Protein AF-A0A1T4NIC3-F1 (afdb_monomer)

Nearest PDB structures (foldseek):
  3na7-assembly1_A  TM=5.986E-01  e=5.121E-01  Helicobacter pylori NCTC 11638
  4ilo-assembly1_A  TM=6.926E-01  e=1.834E+00  Chlamydia trachomatis L2/434/Bu
  4mu6-assembly1_A  TM=3.621E-01  e=1.541E+00  Legionella pneumophila subsp. pneumophila str. Philadelphia 1
  6ixe-assembly1_A  TM=3.090E-01  e=1.088E+00  Homo sapiens

Mean predicted aligned error: 3.63 Å

Sequence (107 aa):
MSEIQQLYDKGHYRATLDSIMALRKDYPEAVKARKAALKIWQNASLHMAQSDVATTDSTLQATLATLQTTQDLRTKNLLRVRCDSLKARYEAMCGVVRMIHYRQQHP

Foldseek 3Di:
DVVLVVCLVVLVLVVSLVVLVCCCVVPVVPVVVNVVSVVSNLVSQLVVLVVQLVVLVVVLVVLVVVLVPDPDPVVNVVSVVVNVVSVVSNVVSVVSNVVSVVVVVVD

Secondary structure (DSSP, 8-state):
-HHHHHHHHTT-HHHHHHHHHHHHHH-TT-HHHHHHHHHHHHHHHHHHHHHHHHHHHHHHHHHHHHHHH---HHHHHHHHHHHHHHHHHHHHHHHHHHHHHHHHH--

Solvent-accessible surface area (backbone atoms only — not comparable to full-atom values): 5741 Å² total; per-residue (Å²): 111,73,64,46,50,53,31,44,76,71,64,38,35,68,63,23,46,53,51,50,50,48,47,54,68,79,40,67,86,44,54,71,60,52,56,57,47,47,57,52,44,53,51,37,52,43,53,53,34,50,51,50,32,54,54,36,48,55,52,35,53,56,48,53,56,52,44,72,74,50,78,55,64,69,61,37,53,54,45,49,56,51,44,53,54,33,51,54,51,34,55,51,33,52,49,50,44,52,50,52,52,52,45,69,75,59,118

Structure (mmCIF, N/CA/C/O backbone):
data_AF-A0A1T4NIC3-F1
#
_entry.id   AF-A0A1T4NIC3-F1
#
loop_
_atom_site.group_PDB
_atom_site.id
_atom_site.type_symbol
_atom_site.label_atom_id
_atom_site.label_alt_id
_atom_site.label_comp_id
_atom_site.label_asym_id
_atom_site.label_entity_id
_atom_site.label_seq_id
_atom_site.pdbx_PDB_ins_code
_atom_site.Cartn_x
_atom_site.Cartn_y
_atom_site.Cartn_z
_atom_site.occupancy
_atom_s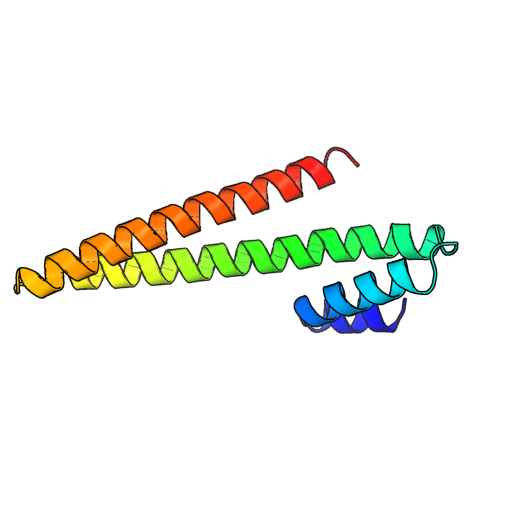ite.B_iso_or_equiv
_atom_site.auth_seq_id
_atom_site.auth_comp_id
_atom_site.auth_asym_id
_atom_site.auth_atom_id
_atom_site.pdbx_PDB_model_num
ATOM 1 N N . MET A 1 1 ? 12.592 -6.318 -19.168 1.00 76.25 1 MET A N 1
ATOM 2 C CA . MET A 1 1 ? 11.251 -5.724 -19.402 1.00 76.25 1 MET A CA 1
ATOM 3 C C . MET A 1 1 ? 10.139 -6.766 -19.418 1.00 76.25 1 MET A C 1
ATOM 5 O O . MET A 1 1 ? 9.180 -6.559 -18.693 1.00 76.25 1 MET A O 1
ATOM 9 N N . SER A 1 2 ? 10.260 -7.876 -20.164 1.00 83.62 2 SER A N 1
ATOM 10 C CA . SER A 1 2 ? 9.227 -8.936 -20.195 1.00 83.62 2 SER A CA 1
ATOM 11 C C . SER A 1 2 ? 8.874 -9.490 -18.807 1.00 83.62 2 SER A C 1
ATOM 13 O O . SER A 1 2 ? 7.703 -9.635 -18.486 1.00 83.62 2 SER A O 1
ATOM 15 N N . GLU A 1 3 ? 9.873 -9.747 -17.962 1.00 91.50 3 GLU A N 1
ATOM 16 C CA . GLU A 1 3 ? 9.666 -10.283 -16.608 1.00 91.50 3 GLU A CA 1
ATOM 17 C C . GLU A 1 3 ? 8.898 -9.320 -15.687 1.00 91.50 3 GLU A C 1
ATOM 19 O O . GLU A 1 3 ? 7.942 -9.723 -15.035 1.00 91.50 3 GLU A O 1
ATOM 24 N N . ILE A 1 4 ? 9.258 -8.030 -15.694 1.00 92.75 4 ILE A N 1
ATOM 25 C CA . ILE A 1 4 ? 8.574 -6.984 -14.911 1.00 92.75 4 ILE A CA 1
ATOM 26 C C . ILE A 1 4 ? 7.085 -6.928 -15.274 1.00 92.75 4 ILE A C 1
ATOM 28 O O . ILE A 1 4 ? 6.242 -6.836 -14.386 1.00 92.75 4 ILE A O 1
ATOM 32 N N . GLN A 1 5 ? 6.760 -7.011 -16.567 1.00 93.19 5 GLN A N 1
ATOM 33 C CA . GLN A 1 5 ? 5.371 -7.009 -17.024 1.00 93.19 5 GLN A CA 1
ATOM 34 C C . GLN A 1 5 ? 4.628 -8.269 -16.559 1.00 93.19 5 GLN A C 1
ATOM 36 O O . GLN A 1 5 ? 3.540 -8.166 -16.011 1.00 93.19 5 GLN A O 1
ATOM 41 N N . GLN A 1 6 ? 5.242 -9.448 -16.685 1.00 95.94 6 GLN A N 1
ATOM 42 C CA . GLN A 1 6 ? 4.634 -10.702 -16.231 1.00 95.94 6 GLN A CA 1
ATOM 43 C C . GLN A 1 6 ? 4.377 -10.724 -14.719 1.00 95.94 6 GLN A C 1
ATOM 45 O O . GLN A 1 6 ? 3.341 -11.221 -14.284 1.00 95.94 6 GLN A O 1
ATOM 50 N N . LEU A 1 7 ? 5.307 -10.207 -13.908 1.00 95.50 7 LEU A N 1
ATOM 51 C CA . LEU A 1 7 ? 5.122 -10.089 -12.458 1.00 95.50 7 LEU A CA 1
ATOM 52 C C . LEU A 1 7 ? 3.975 -9.132 -12.122 1.00 95.50 7 LEU A C 1
ATOM 54 O O . LEU A 1 7 ? 3.164 -9.437 -11.246 1.00 95.50 7 LEU A O 1
ATOM 58 N N . TYR A 1 8 ? 3.887 -8.015 -12.846 1.00 96.00 8 TYR A N 1
ATOM 59 C CA . TYR A 1 8 ? 2.814 -7.043 -12.689 1.00 96.00 8 TYR A CA 1
ATOM 60 C C . TYR A 1 8 ? 1.447 -7.641 -13.036 1.00 96.00 8 TYR A C 1
ATOM 62 O O . TYR A 1 8 ? 0.523 -7.549 -12.232 1.00 96.00 8 TYR A O 1
ATOM 70 N N . ASP A 1 9 ? 1.336 -8.309 -14.185 1.00 94.69 9 ASP A N 1
ATOM 71 C CA . ASP A 1 9 ? 0.083 -8.903 -14.667 1.00 94.69 9 ASP A CA 1
ATOM 72 C C . ASP A 1 9 ? -0.407 -10.034 -13.744 1.00 94.69 9 ASP A C 1
ATOM 74 O O . ASP A 1 9 ? -1.608 -10.238 -13.581 1.00 94.69 9 ASP A O 1
ATOM 78 N N . LYS A 1 10 ? 0.518 -10.739 -13.077 1.00 95.75 10 LYS A N 1
ATOM 79 C CA . LYS A 1 10 ? 0.213 -11.739 -12.038 1.00 95.75 10 LYS A CA 1
ATOM 80 C C . LYS A 1 10 ? -0.172 -11.126 -10.683 1.00 95.75 10 LYS A C 1
ATOM 82 O O . LYS A 1 10 ? -0.451 -11.862 -9.740 1.00 95.75 10 LYS A O 1
ATOM 87 N N . GLY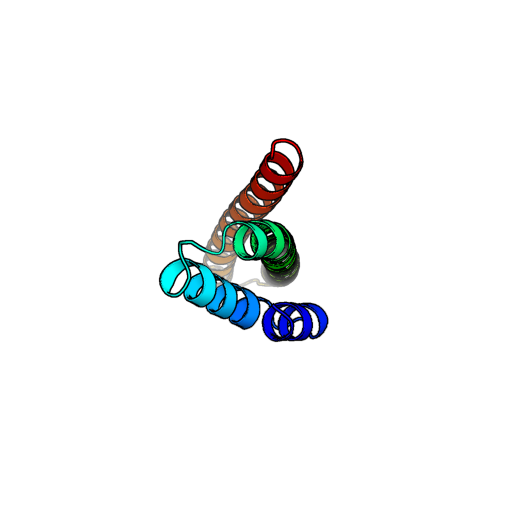 A 1 11 ? -0.150 -9.799 -10.547 1.00 93.94 11 GLY A N 1
ATOM 88 C CA . GLY A 1 11 ? -0.432 -9.098 -9.292 1.00 93.94 11 GLY A CA 1
ATOM 89 C C . GLY A 1 11 ? 0.686 -9.198 -8.248 1.00 93.94 11 GLY A C 1
ATOM 90 O O . GLY A 1 11 ? 0.492 -8.831 -7.089 1.00 93.94 11 GLY A O 1
ATOM 91 N N . HIS A 1 12 ? 1.881 -9.669 -8.621 1.00 96.31 12 HIS A N 1
ATOM 92 C CA . HIS A 1 12 ? 3.040 -9.745 -7.730 1.00 96.31 12 HIS A CA 1
ATOM 93 C C . HIS A 1 12 ? 3.727 -8.378 -7.617 1.00 96.31 12 HIS A C 1
ATOM 95 O O . HIS A 1 12 ? 4.890 -8.195 -7.987 1.00 96.31 12 HIS A O 1
ATOM 101 N N . TYR A 1 13 ? 2.994 -7.389 -7.102 1.00 96.38 13 TYR A N 1
ATOM 102 C CA . TYR A 1 13 ? 3.408 -5.986 -7.118 1.00 96.38 13 TYR A CA 1
ATOM 103 C C . TYR A 1 13 ? 4.716 -5.735 -6.365 1.00 96.38 13 TYR A C 1
ATOM 105 O O . TYR A 1 13 ? 5.563 -5.004 -6.865 1.00 96.38 13 TYR A O 1
ATOM 113 N N . ARG A 1 14 ? 4.952 -6.391 -5.222 1.00 95.06 14 ARG A N 1
ATOM 114 C CA . ARG A 1 14 ? 6.208 -6.225 -4.471 1.00 95.06 14 ARG A CA 1
ATOM 115 C C . ARG A 1 14 ? 7.427 -6.712 -5.259 1.00 95.06 14 ARG A C 1
ATOM 117 O O . ARG A 1 14 ? 8.366 -5.947 -5.442 1.00 95.06 14 ARG A O 1
ATOM 124 N N . ALA A 1 15 ? 7.350 -7.920 -5.819 1.00 95.94 15 ALA A N 1
ATOM 125 C CA . ALA A 1 15 ? 8.396 -8.456 -6.690 1.00 95.94 15 ALA A CA 1
ATOM 126 C C . ALA A 1 15 ? 8.592 -7.584 -7.943 1.00 95.94 15 ALA A C 1
ATOM 128 O O . ALA A 1 15 ? 9.717 -7.349 -8.364 1.00 95.94 15 ALA A O 1
ATOM 129 N N . THR A 1 16 ? 7.505 -7.032 -8.495 1.00 97.19 16 THR A N 1
ATOM 130 C CA . THR A 1 16 ? 7.568 -6.074 -9.610 1.00 97.19 16 THR A CA 1
ATOM 131 C C . THR A 1 16 ? 8.407 -4.845 -9.246 1.00 97.19 16 THR A C 1
ATOM 133 O O . THR A 1 16 ? 9.261 -4.435 -10.033 1.00 97.19 16 THR A O 1
ATOM 136 N N . LEU A 1 17 ? 8.193 -4.255 -8.062 1.00 96.62 17 LEU A N 1
ATOM 137 C CA . LEU A 1 17 ? 8.975 -3.108 -7.588 1.00 96.62 17 LEU A CA 1
ATOM 138 C C . LEU A 1 17 ? 10.451 -3.483 -7.400 1.00 96.62 17 LEU A C 1
ATOM 140 O O . LEU A 1 17 ? 11.317 -2.766 -7.901 1.00 96.62 17 LEU A O 1
ATOM 144 N N . ASP A 1 18 ? 10.738 -4.624 -6.774 1.00 97.00 18 ASP A N 1
ATOM 145 C CA . ASP A 1 18 ? 12.110 -5.102 -6.560 1.00 97.00 18 ASP A CA 1
ATOM 146 C C . ASP A 1 18 ? 12.856 -5.294 -7.896 1.00 97.00 18 ASP A C 1
ATOM 148 O O . ASP A 1 18 ? 13.970 -4.790 -8.075 1.00 97.00 18 ASP A O 1
ATOM 152 N N . SER A 1 19 ? 12.211 -5.910 -8.894 1.00 95.94 19 SER A N 1
ATOM 153 C CA . SER A 1 19 ? 12.772 -6.066 -10.244 1.00 95.94 19 SER A CA 1
ATOM 154 C C . SER A 1 19 ? 13.018 -4.724 -10.946 1.00 95.94 19 SER A C 1
ATOM 156 O O . SER A 1 19 ? 14.000 -4.569 -11.675 1.00 95.94 19 SE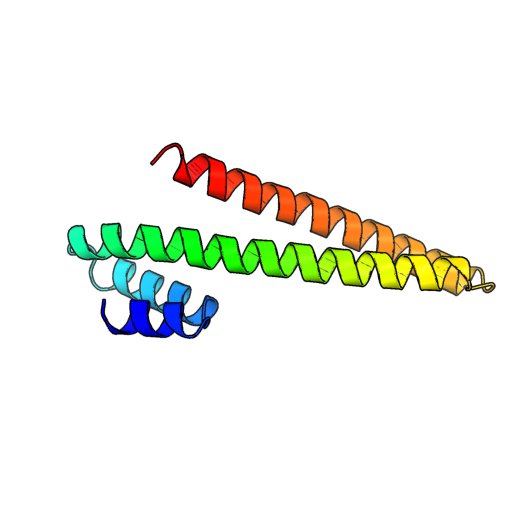R A O 1
ATOM 158 N N . ILE A 1 20 ? 12.160 -3.719 -10.735 1.00 95.88 20 ILE A N 1
ATOM 159 C CA . ILE A 1 20 ? 12.379 -2.374 -11.291 1.00 95.88 20 ILE A CA 1
ATOM 160 C C . ILE A 1 20 ? 13.524 -1.651 -10.561 1.00 95.88 20 ILE A C 1
ATOM 162 O O . ILE A 1 20 ? 14.265 -0.898 -11.201 1.00 95.88 20 ILE A O 1
ATOM 166 N N . MET A 1 21 ? 13.706 -1.863 -9.251 1.00 95.81 21 MET A N 1
ATOM 167 C CA . MET A 1 21 ? 14.864 -1.328 -8.521 1.00 95.81 21 MET A CA 1
ATOM 168 C C . MET A 1 21 ? 16.169 -1.902 -9.072 1.00 95.81 21 MET A C 1
ATOM 170 O O . MET A 1 21 ? 17.084 -1.129 -9.359 1.00 95.81 21 MET A O 1
ATOM 174 N N . ALA A 1 22 ? 16.224 -3.220 -9.292 1.00 95.94 22 ALA A N 1
ATOM 175 C CA . ALA A 1 22 ? 17.363 -3.882 -9.925 1.00 95.94 22 ALA A CA 1
ATOM 176 C C . ALA A 1 22 ? 17.639 -3.302 -11.323 1.00 95.94 22 ALA A C 1
ATOM 178 O O . ALA A 1 22 ? 18.750 -2.856 -11.596 1.00 95.94 22 ALA A O 1
ATOM 179 N N . LEU A 1 23 ? 16.606 -3.146 -12.166 1.00 94.88 23 LEU A N 1
ATOM 180 C CA . LEU A 1 23 ? 16.739 -2.519 -13.489 1.00 94.88 23 LEU A CA 1
ATOM 181 C C . LEU A 1 23 ? 17.383 -1.123 -13.426 1.00 94.88 23 LEU A C 1
ATOM 183 O O . LEU A 1 23 ? 18.215 -0.786 -14.265 1.00 94.88 23 LEU A O 1
ATOM 187 N N . ARG A 1 24 ? 16.981 -0.286 -12.461 1.00 94.06 24 ARG A N 1
ATOM 188 C CA . ARG A 1 24 ? 17.526 1.075 -12.313 1.00 94.06 24 ARG A CA 1
ATOM 189 C C . ARG A 1 24 ? 18.972 1.080 -11.833 1.00 94.06 24 ARG A C 1
ATOM 191 O O . ARG A 1 24 ? 19.712 1.974 -12.231 1.00 94.06 24 ARG A O 1
ATOM 198 N N . LYS A 1 25 ? 19.329 0.128 -10.971 1.00 95.69 25 LYS A N 1
ATOM 199 C CA . LYS A 1 25 ? 20.667 -0.012 -10.398 1.00 95.69 25 LYS A CA 1
ATOM 200 C C . LYS A 1 25 ? 21.657 -0.568 -11.420 1.00 95.69 25 LYS A C 1
ATOM 202 O O . LYS A 1 25 ? 22.720 0.014 -11.602 1.00 95.69 25 LYS A O 1
ATOM 207 N N . ASP A 1 26 ? 21.287 -1.654 -12.089 1.00 96.00 26 ASP A N 1
ATOM 208 C CA . ASP A 1 26 ? 22.208 -2.440 -12.912 1.00 96.00 26 ASP A CA 1
ATOM 209 C C . ASP A 1 26 ? 22.308 -1.896 -14.346 1.00 96.00 26 ASP A C 1
ATOM 211 O O . ASP A 1 26 ? 23.329 -2.061 -15.010 1.00 96.00 26 ASP A O 1
ATOM 215 N N . TYR A 1 27 ? 21.271 -1.190 -14.820 1.00 93.75 27 TYR A N 1
ATOM 216 C CA . TYR A 1 27 ? 21.209 -0.627 -16.173 1.00 93.75 27 TYR A CA 1
ATOM 217 C C . TYR A 1 27 ? 20.859 0.874 -16.169 1.00 93.75 27 TYR A C 1
ATOM 219 O O . TYR A 1 27 ? 19.819 1.280 -16.710 1.00 93.75 27 TYR A O 1
ATOM 227 N N . PRO A 1 28 ? 21.719 1.741 -15.599 1.00 93.12 28 PRO A N 1
ATOM 228 C CA . PRO A 1 28 ? 21.453 3.175 -15.509 1.00 93.12 28 PRO A CA 1
ATOM 229 C C . PRO A 1 28 ? 21.303 3.833 -16.889 1.00 93.12 28 PRO A C 1
ATOM 231 O O . PRO A 1 28 ? 20.439 4.685 -17.065 1.00 93.12 28 PRO A O 1
ATOM 234 N N . GLU A 1 29 ? 22.013 3.383 -17.922 1.00 95.56 29 GLU A N 1
ATOM 235 C CA . GLU A 1 29 ? 21.918 3.976 -19.269 1.00 95.56 29 GLU A CA 1
ATOM 236 C C . GLU A 1 29 ? 20.673 3.536 -20.061 1.00 95.56 29 GLU A C 1
ATOM 238 O O . GLU A 1 29 ? 20.325 4.129 -21.083 1.00 95.56 29 GLU A O 1
ATOM 243 N N . ALA A 1 30 ? 19.915 2.544 -19.575 1.00 94.44 30 ALA A N 1
ATOM 244 C CA . ALA A 1 30 ? 18.721 2.027 -20.247 1.00 94.44 30 ALA A CA 1
ATOM 245 C C . ALA A 1 30 ? 17.492 2.949 -20.076 1.00 94.44 30 ALA A C 1
ATOM 247 O O . ALA A 1 30 ? 16.427 2.528 -19.617 1.00 94.44 30 ALA A O 1
ATOM 248 N N . VAL A 1 31 ? 17.616 4.229 -20.450 1.00 92.94 31 VAL A N 1
ATOM 249 C CA . VAL A 1 31 ? 16.615 5.297 -20.243 1.00 92.94 31 VAL A CA 1
ATOM 250 C C . VAL A 1 31 ? 15.222 4.890 -20.734 1.00 92.94 31 VAL A C 1
ATOM 252 O O . VAL A 1 31 ? 14.237 5.078 -20.022 1.00 92.94 31 VAL A O 1
ATOM 255 N N . LYS A 1 32 ? 15.122 4.303 -21.936 1.00 93.44 32 LYS A N 1
ATOM 256 C CA . LYS A 1 32 ? 13.836 3.878 -22.521 1.00 93.44 32 LYS A CA 1
ATOM 257 C C . LYS A 1 32 ? 13.145 2.811 -21.663 1.00 93.44 32 LYS A C 1
ATOM 259 O O . LYS A 1 32 ? 11.962 2.946 -21.359 1.00 93.44 32 LYS A O 1
ATOM 264 N N . ALA A 1 33 ? 13.891 1.797 -21.221 1.00 92.88 33 ALA A N 1
ATOM 265 C CA . ALA A 1 33 ? 13.370 0.740 -20.356 1.00 92.88 33 ALA A CA 1
ATOM 266 C C . ALA A 1 33 ? 12.963 1.290 -18.981 1.00 92.88 33 ALA A C 1
ATOM 268 O O . ALA A 1 33 ? 11.884 0.972 -18.489 1.00 92.88 33 ALA A O 1
ATOM 269 N N . ARG A 1 34 ? 13.771 2.184 -18.393 1.00 93.50 34 ARG A N 1
ATOM 270 C CA . ARG A 1 34 ? 13.463 2.832 -17.107 1.00 93.50 34 ARG A CA 1
ATOM 271 C C . ARG A 1 34 ? 12.198 3.693 -17.173 1.00 93.50 34 ARG A C 1
ATOM 273 O O . ARG A 1 34 ? 11.397 3.642 -16.243 1.00 93.50 34 ARG A O 1
ATOM 280 N N . LYS A 1 35 ? 11.983 4.438 -18.266 1.00 92.56 35 LYS A N 1
ATOM 281 C CA . LYS A 1 35 ? 10.748 5.215 -18.487 1.00 92.56 35 LYS A CA 1
ATOM 282 C C . LYS A 1 35 ? 9.517 4.313 -18.592 1.00 92.56 35 LYS A C 1
ATOM 284 O O . LYS A 1 35 ? 8.513 4.586 -17.944 1.00 92.56 35 LYS A O 1
ATOM 289 N N . ALA A 1 36 ? 9.601 3.215 -19.344 1.00 92.88 36 ALA A N 1
ATOM 290 C CA . ALA A 1 36 ? 8.508 2.245 -19.429 1.00 92.88 36 ALA A CA 1
ATOM 291 C C . ALA A 1 36 ? 8.216 1.589 -18.063 1.00 92.88 36 ALA A C 1
ATOM 293 O O . ALA A 1 36 ? 7.066 1.522 -17.631 1.00 92.88 36 ALA A O 1
ATOM 294 N N . ALA A 1 37 ? 9.264 1.188 -17.340 1.00 94.44 37 ALA A N 1
ATOM 295 C CA . ALA A 1 37 ? 9.158 0.607 -16.006 1.00 94.44 37 ALA A CA 1
ATOM 296 C C . ALA A 1 37 ? 8.603 1.587 -14.957 1.00 94.44 37 ALA A C 1
ATOM 298 O O . ALA A 1 37 ? 7.946 1.159 -14.014 1.00 94.44 37 ALA A O 1
ATOM 299 N N . LEU A 1 38 ? 8.820 2.900 -15.104 1.00 92.81 38 LEU A N 1
ATOM 300 C CA . LEU A 1 38 ? 8.267 3.908 -14.192 1.00 92.81 38 LEU A CA 1
ATOM 301 C C . LEU A 1 38 ? 6.732 3.895 -14.176 1.00 92.81 38 LEU A C 1
ATOM 303 O O . LEU A 1 38 ? 6.144 4.002 -13.103 1.00 92.81 38 LEU A O 1
ATOM 307 N N . LYS A 1 39 ? 6.084 3.712 -15.330 1.00 92.56 39 LYS A N 1
ATOM 308 C CA . LYS A 1 39 ? 4.618 3.627 -15.398 1.00 92.56 39 LYS A CA 1
ATOM 309 C C . LYS A 1 39 ? 4.096 2.395 -14.652 1.00 92.56 39 LYS A C 1
ATOM 311 O O . LYS A 1 39 ? 3.154 2.499 -13.870 1.00 92.56 39 LYS A O 1
ATOM 316 N N . ILE A 1 40 ? 4.763 1.253 -14.833 1.00 95.50 40 ILE A N 1
ATOM 317 C CA . ILE A 1 40 ? 4.448 0.008 -14.115 1.00 95.50 40 ILE A CA 1
ATOM 318 C C . ILE A 1 40 ? 4.651 0.199 -12.607 1.00 95.50 40 ILE A C 1
ATOM 320 O O . ILE A 1 40 ? 3.780 -0.167 -11.825 1.00 95.50 40 ILE A O 1
ATOM 324 N N . TRP A 1 41 ? 5.749 0.842 -12.195 1.00 95.12 41 TRP A N 1
ATOM 325 C CA . TRP A 1 41 ? 6.017 1.164 -10.791 1.00 95.12 41 TRP A CA 1
ATOM 326 C C . TRP A 1 41 ? 4.879 1.963 -10.162 1.00 95.12 41 TRP A C 1
ATOM 328 O O . TRP A 1 41 ? 4.407 1.620 -9.078 1.00 95.12 41 TRP A O 1
ATOM 338 N N . GLN A 1 42 ? 4.457 3.046 -10.821 1.00 94.12 42 GLN A N 1
ATOM 339 C CA . GLN A 1 42 ? 3.405 3.926 -10.313 1.00 94.12 42 GLN A CA 1
ATOM 340 C C . GLN A 1 42 ? 2.087 3.165 -10.149 1.00 94.12 42 GLN A C 1
ATOM 342 O O . GLN A 1 42 ? 1.462 3.265 -9.097 1.00 94.12 42 GLN A O 1
ATOM 347 N N . ASN A 1 43 ? 1.706 2.356 -11.140 1.00 95.69 43 ASN A N 1
ATOM 348 C CA . ASN A 1 43 ? 0.478 1.567 -11.084 1.00 95.69 43 ASN A CA 1
ATOM 349 C C . ASN A 1 43 ? 0.541 0.458 -10.023 1.00 95.69 43 ASN A C 1
ATOM 351 O O . ASN A 1 43 ? -0.395 0.301 -9.247 1.00 95.69 43 ASN A O 1
ATOM 355 N N . ALA A 1 44 ? 1.655 -0.273 -9.932 1.00 96.56 44 ALA A N 1
ATOM 356 C CA . ALA A 1 44 ? 1.849 -1.300 -8.907 1.00 96.56 44 ALA A CA 1
ATOM 357 C C . ALA A 1 44 ? 1.788 -0.695 -7.496 1.00 96.56 44 ALA A C 1
ATOM 359 O O . ALA A 1 44 ? 1.097 -1.212 -6.619 1.00 96.56 44 ALA A O 1
ATOM 360 N N . SER A 1 45 ? 2.453 0.448 -7.297 1.00 95.25 45 SER A N 1
ATOM 361 C CA . SER A 1 45 ? 2.418 1.193 -6.032 1.00 95.25 45 SER A CA 1
ATOM 362 C C . SER A 1 45 ? 1.002 1.662 -5.691 1.00 95.25 45 SER A C 1
ATOM 364 O O . SER A 1 45 ? 0.598 1.592 -4.532 1.00 95.25 45 SER A O 1
ATOM 366 N N . LEU A 1 46 ? 0.239 2.115 -6.694 1.00 96.44 46 LEU A N 1
ATOM 367 C CA . LEU A 1 46 ? -1.153 2.522 -6.522 1.00 96.44 46 LEU A CA 1
ATOM 368 C C . LEU A 1 46 ? -2.021 1.345 -6.067 1.00 96.44 46 LEU A C 1
ATOM 370 O O . LEU A 1 46 ? -2.739 1.481 -5.079 1.00 96.44 46 LEU A O 1
ATOM 374 N N . HIS A 1 47 ? -1.919 0.193 -6.735 1.00 96.25 47 HIS A N 1
ATOM 375 C CA . HIS A 1 47 ? -2.674 -1.006 -6.371 1.00 96.25 47 HIS A CA 1
ATOM 376 C C . HIS A 1 47 ? -2.364 -1.474 -4.948 1.00 96.25 47 HIS A C 1
ATOM 378 O O . HIS A 1 47 ? -3.282 -1.776 -4.186 1.00 96.25 47 HIS A O 1
ATOM 384 N N . MET A 1 48 ? -1.085 -1.488 -4.560 1.00 96.00 48 MET A N 1
ATOM 385 C CA . MET A 1 48 ? -0.690 -1.831 -3.192 1.00 96.00 48 MET A CA 1
ATOM 386 C C . MET A 1 48 ? -1.285 -0.856 -2.171 1.00 96.00 48 MET A C 1
ATOM 388 O O . MET A 1 48 ? -1.882 -1.290 -1.190 1.00 96.00 48 MET A O 1
ATOM 392 N N . ALA A 1 49 ? -1.185 0.453 -2.420 1.00 95.44 49 ALA A N 1
ATOM 393 C CA . ALA A 1 49 ? -1.729 1.460 -1.514 1.00 95.44 49 ALA A CA 1
ATOM 394 C C . ALA A 1 49 ? -3.261 1.364 -1.395 1.00 95.44 49 ALA A C 1
ATOM 396 O O . ALA A 1 49 ? -3.795 1.430 -0.292 1.00 95.44 49 ALA A O 1
ATOM 397 N N . GLN A 1 50 ? -3.975 1.150 -2.504 1.00 96.12 50 GLN A N 1
ATOM 398 C CA . GLN A 1 50 ? -5.428 0.946 -2.503 1.00 96.12 50 GLN A CA 1
ATOM 399 C C . GLN A 1 50 ? -5.834 -0.321 -1.732 1.00 96.12 50 GLN A C 1
ATOM 401 O O . GLN A 1 50 ? -6.790 -0.288 -0.958 1.00 96.12 50 GLN A O 1
ATOM 406 N N . SER A 1 51 ? -5.089 -1.419 -1.894 1.00 96.38 51 SER A N 1
ATOM 407 C CA . SER A 1 51 ? -5.306 -2.658 -1.135 1.00 96.38 51 SER A CA 1
ATOM 408 C C . SER A 1 51 ? -5.106 -2.450 0.370 1.00 96.38 51 SER A C 1
ATOM 410 O O . SER A 1 51 ? -5.891 -2.946 1.183 1.00 96.38 51 SER A O 1
ATOM 412 N N . ASP A 1 52 ? -4.081 -1.687 0.753 1.00 95.06 52 ASP A N 1
ATOM 413 C CA . ASP A 1 52 ? -3.811 -1.342 2.149 1.00 95.06 52 ASP A CA 1
ATOM 414 C C . ASP A 1 52 ? -4.921 -0.466 2.743 1.00 95.06 52 ASP A C 1
ATOM 416 O O . ASP A 1 52 ? -5.332 -0.699 3.884 1.00 95.06 52 ASP A O 1
ATOM 420 N N . VAL A 1 53 ? -5.447 0.499 1.976 1.00 97.00 53 VAL A N 1
ATOM 421 C CA . VAL A 1 53 ? -6.615 1.306 2.369 1.00 97.00 53 VAL A CA 1
ATOM 422 C C . VAL A 1 53 ? -7.814 0.400 2.646 1.00 97.00 53 VAL A C 1
ATOM 424 O O . VAL A 1 53 ? -8.372 0.465 3.740 1.00 97.00 53 VAL A O 1
ATOM 427 N N . ALA A 1 54 ? -8.166 -0.481 1.705 1.00 97.44 54 ALA A N 1
ATOM 428 C CA . ALA A 1 54 ? -9.320 -1.372 1.836 1.00 97.44 54 ALA A CA 1
ATOM 429 C C . ALA A 1 54 ? -9.194 -2.320 3.041 1.00 97.44 54 ALA A C 1
ATOM 431 O O . ALA A 1 54 ? -10.131 -2.483 3.823 1.00 97.44 54 ALA A O 1
ATOM 432 N N . THR A 1 55 ? -8.009 -2.903 3.238 1.00 97.56 55 THR A N 1
ATOM 433 C CA . THR A 1 55 ? -7.740 -3.806 4.369 1.00 97.56 55 THR A CA 1
ATOM 434 C C . THR A 1 55 ? -7.813 -3.065 5.706 1.00 97.56 55 THR A C 1
ATOM 436 O O . THR A 1 55 ? -8.378 -3.572 6.681 1.00 97.56 55 THR A O 1
ATOM 439 N N . THR A 1 56 ? -7.254 -1.852 5.764 1.00 97.31 56 THR A N 1
ATOM 440 C CA . THR A 1 56 ? -7.256 -1.027 6.980 1.00 97.31 56 THR A CA 1
ATOM 441 C C . THR A 1 56 ? -8.671 -0.583 7.339 1.00 97.31 56 THR A C 1
ATOM 443 O O . THR A 1 56 ? -9.048 -0.687 8.506 1.00 97.31 56 THR A O 1
ATOM 446 N N . ASP A 1 57 ? -9.465 -0.152 6.356 1.00 97.69 57 ASP A N 1
ATOM 447 C CA . ASP A 1 57 ? -10.862 0.245 6.558 1.00 97.69 57 ASP A CA 1
ATOM 448 C C . ASP A 1 57 ? -11.717 -0.927 7.060 1.00 97.69 57 ASP A C 1
ATOM 450 O O . ASP A 1 57 ? -12.360 -0.821 8.104 1.00 97.69 57 ASP A O 1
ATOM 454 N N . SER A 1 58 ? -11.630 -2.095 6.415 1.00 97.81 58 SER A N 1
ATOM 455 C CA . SER A 1 58 ? -12.347 -3.297 6.865 1.00 97.81 58 SER A CA 1
ATOM 456 C C . SER A 1 58 ? -11.970 -3.696 8.301 1.00 97.81 58 SER A C 1
ATOM 458 O O . SER A 1 58 ? -12.839 -3.988 9.128 1.00 97.81 58 SER A O 1
ATOM 460 N N . THR A 1 59 ? -10.681 -3.620 8.649 1.00 98.00 59 THR A N 1
ATOM 461 C CA . THR A 1 59 ? -10.211 -3.890 10.019 1.00 98.00 59 THR A CA 1
ATOM 462 C C . THR A 1 59 ? -10.740 -2.856 11.017 1.00 98.00 59 THR A C 1
ATOM 464 O O . THR A 1 59 ? -11.110 -3.211 12.141 1.00 98.00 59 THR A O 1
ATOM 467 N N . LEU A 1 60 ? -10.788 -1.577 10.634 1.00 98.00 60 LEU A N 1
ATOM 468 C CA . LEU A 1 60 ? -11.335 -0.503 11.462 1.00 98.00 60 LEU A CA 1
ATOM 469 C C . LEU A 1 60 ? -12.827 -0.722 11.722 1.00 98.00 60 LEU A C 1
ATOM 471 O O . LEU A 1 60 ? -13.245 -0.674 12.879 1.00 98.00 60 LEU A O 1
ATOM 475 N N . GLN A 1 61 ? -13.606 -1.033 10.686 1.00 97.81 61 GLN A N 1
ATOM 476 C CA . GLN A 1 61 ? -15.036 -1.326 10.806 1.00 97.81 61 GLN A CA 1
ATOM 477 C C . GLN A 1 61 ? -15.295 -2.521 11.734 1.00 97.81 61 GLN A C 1
ATOM 479 O O . GLN A 1 61 ? -16.107 -2.423 12.655 1.00 97.81 61 GLN A O 1
ATOM 484 N N . ALA A 1 62 ? -14.544 -3.616 11.577 1.00 98.06 62 ALA A N 1
ATOM 485 C CA . ALA A 1 62 ? -14.650 -4.783 12.456 1.00 98.06 62 ALA A CA 1
ATOM 486 C C . ALA A 1 62 ? -14.287 -4.459 13.922 1.00 98.06 62 ALA A C 1
ATOM 488 O O . ALA A 1 62 ? -14.939 -4.928 14.863 1.00 98.06 62 ALA A O 1
ATOM 489 N N . THR A 1 63 ? -13.271 -3.615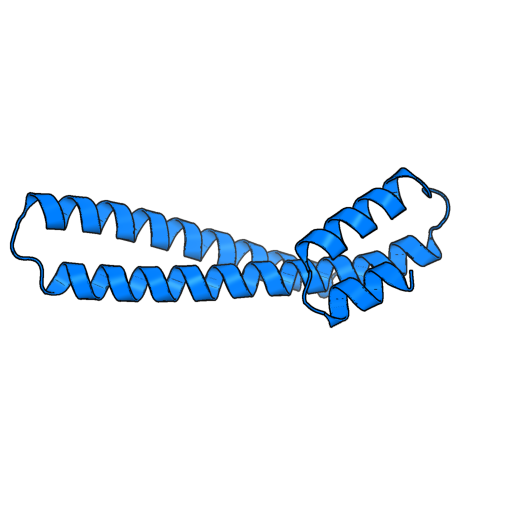 14.134 1.00 97.50 63 THR A N 1
ATOM 490 C CA . THR A 1 63 ? -12.852 -3.186 15.481 1.00 97.50 63 THR A CA 1
ATOM 491 C C . THR A 1 63 ? -13.908 -2.284 16.124 1.00 97.50 63 THR A C 1
ATOM 493 O O . THR A 1 63 ? -14.221 -2.450 17.304 1.00 97.50 63 THR A O 1
ATOM 496 N N . LEU A 1 64 ? -14.508 -1.371 15.353 1.00 97.69 64 LEU A N 1
ATOM 497 C CA . LEU A 1 64 ? -15.604 -0.512 15.808 1.00 97.69 64 LEU A CA 1
ATOM 498 C C . LEU A 1 64 ? -16.844 -1.324 16.194 1.00 97.69 64 LEU A C 1
ATOM 500 O O . LEU A 1 64 ? -17.419 -1.068 17.251 1.00 97.69 64 LEU A O 1
ATOM 504 N N . ALA A 1 65 ? -17.213 -2.330 15.398 1.00 97.44 65 ALA A N 1
ATOM 505 C CA . ALA A 1 65 ? -18.320 -3.229 15.720 1.00 97.44 65 ALA A CA 1
ATOM 506 C C . ALA A 1 65 ? -18.075 -3.970 17.047 1.00 97.44 65 ALA A C 1
ATOM 508 O O . ALA A 1 65 ? -18.936 -3.989 17.925 1.00 97.44 65 ALA A O 1
ATOM 509 N N . THR A 1 66 ? -16.863 -4.496 17.247 1.00 97.06 66 THR A N 1
ATOM 510 C CA . THR A 1 66 ? -16.471 -5.154 18.508 1.00 97.06 66 THR A CA 1
ATOM 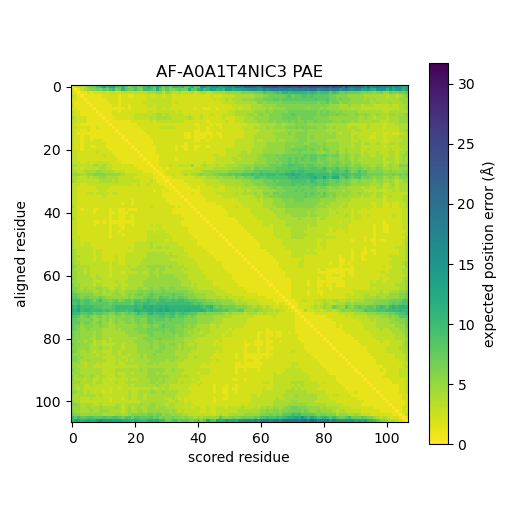511 C C . THR A 1 66 ? -16.516 -4.192 19.701 1.00 97.06 66 THR A C 1
ATOM 513 O O . THR A 1 66 ? -16.942 -4.551 20.800 1.00 97.06 66 THR A O 1
ATOM 516 N N . LEU A 1 67 ? -16.097 -2.940 19.506 1.00 96.19 67 LEU A N 1
ATOM 517 C CA . LEU A 1 67 ? -16.105 -1.917 20.552 1.00 96.19 67 LEU A CA 1
ATOM 518 C C . LEU A 1 67 ? -17.527 -1.605 21.037 1.00 96.19 67 LEU A C 1
ATOM 520 O O . LEU A 1 67 ? -17.719 -1.381 22.234 1.00 96.19 67 LEU A O 1
ATOM 524 N N . GLN A 1 68 ? -18.512 -1.608 20.134 1.00 95.12 68 GLN A N 1
ATOM 525 C CA . GLN A 1 68 ? -19.914 -1.346 20.469 1.00 95.12 68 GLN A CA 1
ATOM 526 C C . GLN A 1 68 ? -20.505 -2.424 21.384 1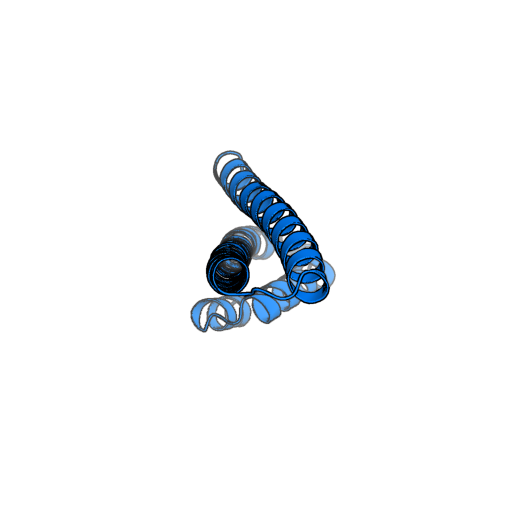.00 95.12 68 GLN A C 1
ATOM 528 O O . GLN A 1 68 ? -21.245 -2.092 22.309 1.00 95.12 68 GLN A O 1
ATOM 533 N N . THR A 1 69 ? -20.148 -3.692 21.174 1.00 96.50 69 THR A N 1
ATOM 534 C CA . THR A 1 69 ? -20.690 -4.820 21.951 1.00 96.50 69 THR A CA 1
ATOM 535 C C . THR A 1 69 ? -19.916 -5.099 23.242 1.00 96.50 69 THR A C 1
ATOM 537 O O . THR A 1 69 ? -20.454 -5.706 24.168 1.00 96.50 69 THR A O 1
ATOM 540 N N . THR A 1 70 ? -18.665 -4.644 23.345 1.00 95.94 70 THR A N 1
ATOM 541 C CA . THR A 1 70 ? -17.808 -4.897 24.512 1.00 95.94 70 THR A CA 1
ATOM 542 C C . THR A 1 70 ? -18.294 -4.130 25.746 1.00 95.94 70 THR A C 1
ATOM 544 O O . THR A 1 70 ? -18.433 -2.905 25.717 1.00 95.94 70 THR A O 1
ATOM 547 N N . GLN A 1 71 ? -18.500 -4.822 26.869 1.00 93.94 71 GLN A N 1
ATOM 548 C CA . GLN A 1 71 ? -18.872 -4.188 28.143 1.00 93.94 71 GLN A CA 1
ATOM 549 C C . GLN A 1 71 ? -17.667 -3.883 29.042 1.00 93.94 71 GLN A C 1
ATOM 551 O O . GLN A 1 71 ? -17.656 -2.849 29.706 1.00 93.94 71 GLN A O 1
ATOM 556 N N . ASP A 1 72 ? -16.635 -4.732 29.018 1.00 96.56 72 ASP A N 1
ATOM 557 C CA . ASP A 1 72 ? -15.429 -4.553 29.830 1.00 96.56 72 ASP A CA 1
ATOM 558 C C . ASP A 1 72 ? -14.682 -3.254 29.479 1.00 96.56 72 ASP A C 1
ATOM 560 O O . ASP A 1 72 ? -14.296 -3.019 28.329 1.00 96.56 72 ASP A O 1
ATOM 564 N N . LEU A 1 73 ? -14.444 -2.423 30.498 1.00 95.31 73 LEU A N 1
ATOM 565 C CA . LEU A 1 73 ? -13.815 -1.110 30.361 1.00 95.31 73 LEU A CA 1
ATOM 566 C C . LEU A 1 73 ? -12.367 -1.208 29.878 1.00 95.31 73 LEU A C 1
ATOM 568 O O . LEU A 1 73 ? -11.946 -0.410 29.036 1.00 95.31 73 LEU A O 1
ATOM 572 N N . ARG A 1 74 ? -11.605 -2.191 30.375 1.00 96.69 74 ARG A N 1
ATOM 573 C CA . ARG A 1 74 ? -10.201 -2.370 29.982 1.00 96.69 74 ARG A CA 1
ATOM 574 C C . ARG A 1 74 ? -10.107 -2.715 28.499 1.00 96.69 74 ARG A C 1
ATOM 576 O O . ARG A 1 74 ? -9.365 -2.066 27.761 1.00 96.69 74 ARG A O 1
ATOM 583 N N . THR A 1 75 ? -10.894 -3.690 28.059 1.00 96.06 75 THR A N 1
ATOM 584 C CA . THR A 1 75 ? -10.953 -4.112 26.657 1.00 96.06 75 THR A CA 1
ATOM 585 C C . THR A 1 75 ? -11.451 -2.981 25.759 1.00 96.06 75 THR A C 1
ATOM 587 O O . THR A 1 75 ? -10.850 -2.723 24.717 1.00 96.06 75 THR A O 1
ATOM 590 N N . LYS A 1 76 ? -12.471 -2.222 26.183 1.00 96.94 76 LYS A N 1
ATOM 591 C CA . LYS A 1 76 ? -12.940 -1.030 25.455 1.00 96.94 76 LYS A CA 1
ATOM 592 C C . LYS A 1 76 ? -11.838 0.004 25.240 1.00 96.94 76 LYS A C 1
ATOM 594 O O . LYS A 1 76 ? -11.695 0.510 24.129 1.00 96.94 76 LYS A O 1
ATOM 599 N N . ASN A 1 77 ? -11.056 0.313 26.273 1.00 97.31 77 ASN A N 1
ATOM 600 C CA . ASN A 1 77 ? -9.960 1.276 26.160 1.00 97.31 77 ASN A CA 1
ATOM 601 C C . ASN A 1 77 ? -8.882 0.796 25.181 1.00 97.31 77 ASN A C 1
ATOM 603 O O . ASN A 1 77 ? -8.429 1.577 24.347 1.00 97.31 77 ASN A O 1
ATOM 607 N N . LEU A 1 78 ? -8.533 -0.493 25.209 1.00 97.31 78 LEU A N 1
ATOM 608 C CA . LEU A 1 78 ? -7.591 -1.067 24.247 1.00 97.31 78 LEU A CA 1
ATOM 609 C C . LEU A 1 78 ? -8.123 -1.003 22.805 1.00 97.31 78 LEU A C 1
ATOM 611 O O . LEU A 1 78 ? -7.388 -0.639 21.886 1.00 97.31 78 LEU A O 1
ATOM 615 N N . LEU A 1 79 ? -9.409 -1.311 22.600 1.00 97.62 79 LEU A N 1
ATOM 616 C CA . LEU A 1 79 ? -10.052 -1.219 21.286 1.00 97.62 79 LEU A CA 1
ATOM 617 C C . LEU A 1 79 ? -10.081 0.221 20.759 1.00 97.62 79 LEU A C 1
ATOM 619 O O . LEU A 1 79 ? -9.857 0.420 19.569 1.00 97.62 79 LEU A O 1
ATOM 623 N N . ARG A 1 80 ? -10.289 1.227 21.621 1.00 97.31 80 ARG A N 1
ATOM 624 C CA . ARG A 1 80 ? -10.220 2.650 21.235 1.00 97.31 80 ARG A CA 1
ATOM 625 C C . ARG A 1 80 ? -8.843 3.026 20.698 1.00 97.31 80 ARG A C 1
ATOM 627 O O . ARG A 1 80 ? -8.757 3.543 19.590 1.00 97.31 80 ARG A O 1
ATOM 634 N N . VAL A 1 81 ? -7.781 2.672 21.426 1.00 97.75 81 VAL A N 1
ATOM 635 C CA . VAL A 1 81 ? -6.394 2.907 20.986 1.00 97.75 81 VAL A CA 1
ATOM 636 C C . VAL A 1 81 ? -6.134 2.243 19.633 1.00 97.75 81 VAL A C 1
ATOM 638 O O . VAL A 1 81 ? -5.544 2.846 18.735 1.00 97.75 81 VAL A O 1
ATOM 641 N N . ARG A 1 82 ? -6.619 1.009 19.450 1.00 97.38 82 ARG A N 1
ATOM 642 C CA . ARG A 1 82 ? -6.500 0.302 18.171 1.00 97.38 82 ARG A CA 1
ATOM 643 C C . ARG A 1 82 ? -7.255 1.014 17.045 1.00 97.38 82 ARG A C 1
ATOM 645 O O . ARG A 1 82 ? -6.702 1.150 15.958 1.00 97.38 82 ARG A O 1
ATOM 652 N N . CYS A 1 83 ? -8.480 1.479 17.287 1.00 97.62 83 CYS A N 1
ATOM 653 C CA . CYS A 1 83 ? -9.245 2.257 16.312 1.00 97.62 83 CYS A CA 1
ATOM 654 C C . CYS A 1 83 ? -8.512 3.536 15.902 1.00 97.62 83 CYS A C 1
ATOM 656 O O . CYS A 1 83 ? -8.434 3.824 14.711 1.00 97.62 83 CYS A O 1
ATOM 658 N N . ASP A 1 84 ? -7.950 4.281 16.852 1.00 98.06 84 ASP A N 1
ATOM 659 C CA . ASP A 1 84 ? -7.230 5.523 16.553 1.00 98.06 84 ASP A CA 1
ATOM 660 C C . ASP A 1 84 ? -5.966 5.253 15.727 1.00 98.06 84 ASP A C 1
ATOM 662 O O . ASP A 1 84 ? -5.708 5.939 14.737 1.00 98.06 84 ASP A O 1
ATOM 666 N N . SER A 1 85 ? -5.238 4.179 16.046 1.00 97.44 85 SER A N 1
ATOM 667 C CA . SER A 1 85 ? -4.109 3.715 15.232 1.00 97.44 85 SER A CA 1
ATOM 668 C C . SER A 1 85 ? -4.530 3.349 13.800 1.00 97.44 85 SER A C 1
ATOM 670 O O . SER A 1 85 ? -3.867 3.743 12.837 1.00 97.44 85 SER A O 1
ATOM 672 N N . LEU A 1 86 ? -5.648 2.632 13.638 1.00 97.94 86 LEU A N 1
ATOM 673 C CA . LEU A 1 86 ? -6.173 2.250 12.324 1.00 97.94 86 LEU A CA 1
ATOM 674 C C . LEU A 1 86 ? -6.642 3.466 11.513 1.00 97.94 86 LEU A C 1
ATOM 676 O O . LEU A 1 86 ? -6.352 3.532 10.320 1.00 97.94 86 LEU A O 1
ATOM 680 N N . LYS A 1 87 ? -7.296 4.448 12.146 1.00 97.62 87 LYS A N 1
ATOM 681 C CA . LYS A 1 87 ? -7.682 5.716 11.502 1.00 97.62 87 LYS A CA 1
ATOM 682 C C . LYS A 1 87 ? -6.464 6.483 10.997 1.00 97.62 87 LYS A C 1
ATOM 684 O O . LYS A 1 87 ? -6.429 6.856 9.828 1.00 97.62 87 LYS A O 1
ATOM 689 N N . ALA A 1 88 ? -5.438 6.638 11.835 1.00 97.62 88 ALA A N 1
ATOM 690 C CA . ALA A 1 88 ? -4.201 7.310 11.441 1.00 97.62 88 ALA A CA 1
ATOM 691 C C . ALA A 1 88 ? -3.532 6.612 10.242 1.00 97.62 88 ALA A C 1
ATOM 693 O O . ALA A 1 88 ? -3.102 7.265 9.289 1.00 97.62 88 ALA A O 1
A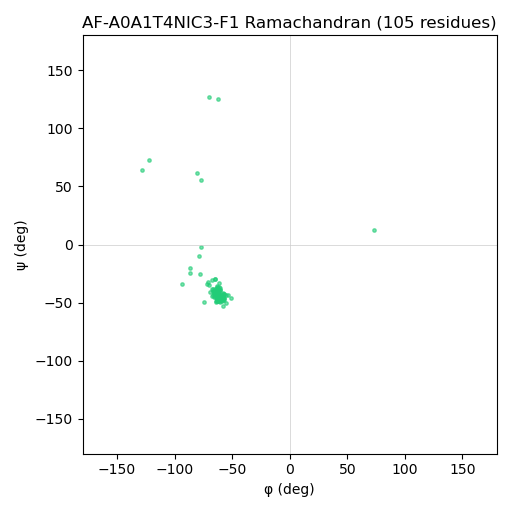TOM 694 N N . ARG A 1 89 ? -3.494 5.270 10.242 1.00 95.75 89 ARG A N 1
ATOM 695 C CA . ARG A 1 89 ? -2.983 4.494 9.102 1.00 95.75 89 ARG A CA 1
ATOM 696 C C . ARG A 1 89 ? -3.827 4.701 7.843 1.00 95.75 89 ARG A C 1
ATOM 698 O O . ARG A 1 89 ? -3.259 4.893 6.770 1.00 95.75 89 ARG A O 1
ATOM 705 N N . TYR A 1 90 ? -5.152 4.664 7.961 1.00 96.94 90 TYR A N 1
ATOM 706 C CA . TYR A 1 90 ? -6.070 4.873 6.842 1.00 96.94 90 TYR A CA 1
ATOM 707 C C . TYR A 1 90 ? -5.861 6.246 6.190 1.00 96.94 90 TYR A C 1
ATOM 709 O O . TYR A 1 90 ? -5.694 6.335 4.971 1.00 96.94 90 TYR A O 1
ATOM 717 N N . GLU A 1 91 ? -5.793 7.311 6.992 1.00 96.38 91 GLU A N 1
ATOM 718 C CA . GLU A 1 91 ? -5.563 8.675 6.508 1.00 96.38 91 GLU A CA 1
ATOM 719 C C . GLU A 1 91 ? -4.220 8.811 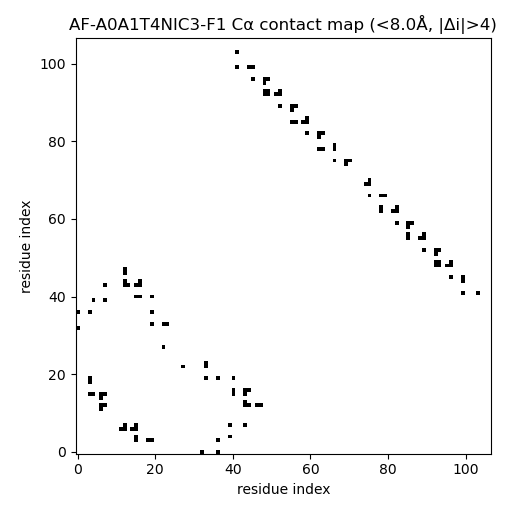5.785 1.00 96.38 91 GLU A C 1
ATOM 721 O O . GLU A 1 91 ? -4.161 9.382 4.688 1.00 96.38 91 GLU A O 1
ATOM 726 N N . ALA A 1 92 ? -3.157 8.233 6.355 1.00 95.50 92 ALA A N 1
ATOM 727 C CA . ALA A 1 92 ? -1.834 8.212 5.742 1.00 95.50 92 ALA A CA 1
ATOM 728 C C . ALA A 1 92 ? -1.853 7.502 4.378 1.00 95.50 92 ALA A C 1
ATOM 730 O O . ALA A 1 92 ? -1.348 8.045 3.393 1.00 95.50 92 ALA A O 1
ATOM 731 N N . MET A 1 93 ? -2.489 6.328 4.286 1.00 94.25 93 MET A N 1
ATOM 732 C CA . MET A 1 93 ? -2.573 5.562 3.035 1.00 94.25 93 MET A CA 1
ATOM 733 C C . MET A 1 93 ? -3.424 6.269 1.976 1.00 94.25 93 MET A C 1
ATOM 735 O O . MET A 1 93 ? -3.033 6.326 0.809 1.00 94.25 93 MET A O 1
ATOM 739 N N . CYS A 1 94 ? -4.524 6.913 2.374 1.00 95.94 94 CYS A N 1
ATOM 74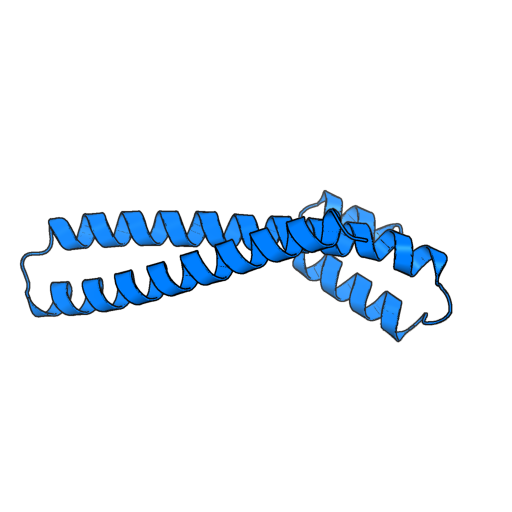0 C CA . CYS A 1 94 ? -5.284 7.779 1.474 1.00 95.94 94 CYS A CA 1
ATOM 741 C C . CYS A 1 94 ? -4.425 8.944 0.950 1.00 95.94 94 CYS A C 1
ATOM 743 O O . CYS A 1 94 ? -4.526 9.315 -0.219 1.00 95.94 94 CYS A O 1
ATOM 745 N N . GLY A 1 95 ? -3.550 9.509 1.790 1.00 96.56 95 GLY A N 1
ATOM 746 C CA . GLY A 1 95 ? -2.563 10.514 1.386 1.00 96.56 95 GLY A CA 1
ATOM 747 C C . GLY A 1 95 ? -1.581 10.000 0.334 1.00 96.56 95 GLY A C 1
ATOM 748 O O . GLY A 1 95 ? -1.341 10.683 -0.663 1.00 96.56 95 GLY A O 1
ATOM 749 N N . VAL A 1 96 ? -1.070 8.778 0.505 1.00 95.00 96 VAL A N 1
ATOM 750 C CA . VAL A 1 96 ? -0.188 8.119 -0.473 1.00 95.00 96 VAL A CA 1
ATOM 751 C C . VAL A 1 96 ? -0.894 7.940 -1.817 1.00 95.00 96 VAL A C 1
ATOM 753 O O . VAL A 1 96 ? -0.340 8.331 -2.844 1.00 95.00 96 VAL A O 1
ATOM 756 N N . VAL A 1 97 ? -2.127 7.425 -1.821 1.00 96.81 97 VAL A N 1
ATOM 757 C CA . VAL A 1 97 ? -2.932 7.259 -3.045 1.00 96.81 97 VAL A CA 1
ATOM 758 C C . VAL A 1 97 ? -3.122 8.598 -3.764 1.00 96.81 97 VAL A C 1
ATOM 760 O O . VAL A 1 97 ? -2.851 8.695 -4.963 1.00 96.81 97 VAL A O 1
ATOM 763 N N . ARG A 1 98 ? -3.504 9.657 -3.033 1.00 97.25 98 ARG A N 1
ATOM 764 C CA . ARG A 1 98 ? -3.635 11.013 -3.595 1.00 97.25 98 ARG A CA 1
ATOM 765 C C . ARG A 1 98 ? -2.329 11.500 -4.218 1.00 97.25 98 ARG A C 1
ATOM 767 O O . ARG A 1 98 ? -2.347 12.033 -5.325 1.00 97.25 98 ARG A O 1
ATOM 774 N N . MET A 1 99 ? -1.198 11.288 -3.545 1.00 95.56 99 MET A N 1
ATOM 775 C CA . MET A 1 99 ? 0.104 11.718 -4.053 1.00 95.56 99 MET A CA 1
ATOM 776 C C . MET A 1 99 ? 0.522 10.949 -5.311 1.00 95.56 99 MET A C 1
ATOM 778 O O . MET A 1 99 ? 1.097 11.536 -6.229 1.00 95.56 99 MET A O 1
ATOM 782 N N . ILE A 1 100 ? 0.232 9.647 -5.382 1.00 94.12 100 ILE A N 1
ATOM 783 C CA . ILE A 1 100 ? 0.503 8.844 -6.580 1.00 94.12 100 ILE A CA 1
ATOM 784 C C . ILE A 1 100 ? -0.321 9.369 -7.758 1.00 94.12 100 ILE A C 1
ATOM 786 O O . ILE A 1 100 ? 0.252 9.622 -8.816 1.00 94.12 100 ILE A O 1
ATOM 790 N N . HIS A 1 101 ? -1.620 9.616 -7.569 1.00 94.88 101 HIS A N 1
ATOM 791 C CA . HIS A 1 101 ? -2.463 10.202 -8.613 1.00 94.88 101 HIS A CA 1
ATOM 792 C C . HIS A 1 101 ? -1.982 11.585 -9.054 1.00 94.88 101 HIS A C 1
ATOM 794 O O . HIS A 1 101 ? -1.883 11.839 -10.253 1.00 94.88 101 HIS A O 1
ATOM 800 N N . TYR A 1 102 ? -1.605 12.451 -8.110 1.00 95.00 102 TYR A N 1
ATOM 801 C CA . TYR A 1 102 ? -1.044 13.762 -8.429 1.00 95.00 102 TYR A CA 1
ATOM 802 C C . TYR A 1 102 ? 0.202 13.646 -9.320 1.00 95.00 102 TYR A C 1
ATOM 804 O O . TYR A 1 102 ? 0.292 14.319 -10.345 1.00 95.00 102 TYR A O 1
ATOM 812 N N . ARG A 1 103 ? 1.135 12.741 -8.988 1.00 90.62 103 ARG A N 1
ATOM 813 C CA . ARG A 1 103 ? 2.347 12.489 -9.792 1.00 90.62 103 ARG A CA 1
ATOM 814 C C . ARG A 1 103 ? 2.056 11.853 -11.151 1.00 90.62 103 ARG A C 1
ATOM 816 O O . ARG A 1 103 ? 2.809 12.074 -12.087 1.00 90.62 103 ARG A O 1
ATOM 823 N N . GLN A 1 104 ? 1.001 11.051 -11.270 1.00 89.50 104 GLN A N 1
ATOM 824 C CA . GLN A 1 104 ? 0.583 10.488 -12.558 1.00 89.50 104 GLN A CA 1
ATOM 825 C C . GLN A 1 104 ? -0.017 11.553 -13.487 1.00 89.50 104 GLN A C 1
ATOM 827 O O . GLN A 1 104 ? 0.130 11.449 -14.701 1.00 89.50 104 GLN A O 1
ATOM 832 N N . GLN A 1 105 ? -0.678 12.567 -12.924 1.00 90.50 105 GLN A N 1
ATOM 833 C CA . GLN A 1 105 ? -1.235 13.700 -13.671 1.00 90.50 105 GLN A CA 1
ATOM 834 C C . GLN A 1 105 ? -0.167 14.735 -14.064 1.00 90.50 105 GLN A C 1
ATOM 836 O O . GLN A 1 105 ? -0.344 15.430 -15.060 1.00 90.50 105 GLN A O 1
ATOM 841 N N . HIS A 1 106 ? 0.942 14.807 -13.317 1.00 87.75 106 HIS A N 1
ATOM 842 C CA . HIS A 1 106 ? 2.051 15.748 -13.528 1.00 87.75 106 HIS A CA 1
ATOM 843 C C . HIS A 1 106 ? 3.387 14.991 -13.730 1.00 87.75 106 HIS A C 1
ATOM 845 O O . HIS A 1 106 ? 4.194 14.939 -12.796 1.00 87.75 106 HIS A O 1
ATOM 851 N N . PRO A 1 107 ? 3.584 14.338 -14.895 1.00 70.19 107 PRO A N 1
ATOM 852 C CA . PRO A 1 107 ? 4.716 13.447 -15.175 1.00 70.19 107 PRO A CA 1
ATOM 853 C C . PRO A 1 107 ? 6.059 14.144 -15.438 1.00 70.19 107 PRO A C 1
ATOM 855 O O . PRO A 1 107 ? 6.066 15.285 -15.951 1.00 70.19 107 PRO A O 1
#

Radius of gyration: 19.05 Å; Cα contacts (8 Å, |Δi|>4): 68; chains: 1; bounding box: 43×28×53 Å

pLDDT: mean 95.06, std 3.78, range [70.19, 98.06]

Organism: NCBI:txid28136